Protein AF-A0A526TAQ4-F1 (afdb_monomer_lite)

Sequence (76 aa):
LWEGPLSESGRTQEDSPFGNGFSPPGTCISGIRLEIRKWTQASEQLIAGFDPTSLCYSLVERGNAAIITDFRQDGD

Secondary structure (DSSP, 8-state):
-PPPPPPTT-PPPPS-SS-TT--PPSS-------------HHHHGGGGGS-TTTEEEEEEGGGTEEEEEE--S---

Radius of gyration: 16.49 Å; chains: 1; bounding box: 41×32×36 Å

pLDDT: mean 76.16, std 17.65, range [45.38, 96.88]

Foldseek 3Di:
DDFDDDDPPPDDGDPDPDDPPDDDDPDDDDDDDDDDDDDDPVVVVCLVVEDPVQWDWDQPPPNNDIDIDRDDPDDD

Structure (mmCIF, N/CA/C/O backbone):
data_AF-A0A526TAQ4-F1
#
_entry.id   AF-A0A526TAQ4-F1
#
loop_
_atom_site.group_PDB
_atom_site.id
_atom_site.type_symbol
_atom_site.label_atom_id
_atom_site.label_alt_id
_atom_site.label_comp_id
_atom_site.label_asym_id
_atom_site.label_entity_id
_atom_site.label_seq_id
_atom_site.pdbx_PDB_ins_code
_atom_site.Cartn_x
_atom_site.Cartn_y
_atom_site.Cartn_z
_atom_site.occupancy
_atom_site.B_iso_or_equiv
_atom_site.auth_seq_id
_atom_site.auth_comp_id
_atom_site.auth_asym_id
_atom_site.auth_atom_id
_atom_site.pdbx_PDB_model_num
ATOM 1 N N . LEU A 1 1 ? 15.012 7.175 -15.880 1.00 51.50 1 LEU A N 1
ATOM 2 C CA . LEU A 1 1 ? 14.665 8.597 -15.698 1.00 51.50 1 LEU A CA 1
ATOM 3 C C . LEU A 1 1 ? 14.186 8.727 -14.258 1.00 51.50 1 LEU A C 1
ATOM 5 O O . LEU A 1 1 ? 13.316 7.956 -13.879 1.00 51.50 1 LEU A O 1
ATOM 9 N N . TRP A 1 2 ? 14.852 9.525 -13.424 1.00 52.66 2 TRP A N 1
ATOM 10 C CA . TRP A 1 2 ? 14.421 9.739 -12.038 1.00 52.66 2 TRP A CA 1
ATOM 11 C C . TRP A 1 2 ? 13.587 11.007 -11.998 1.00 52.66 2 TRP A C 1
ATOM 13 O O . TRP A 1 2 ? 14.120 12.076 -12.276 1.00 52.66 2 TRP A O 1
ATOM 23 N N . GLU A 1 3 ? 12.319 10.878 -11.627 1.00 57.97 3 GLU A N 1
ATOM 24 C CA . GLU A 1 3 ? 11.447 12.026 -11.411 1.00 57.97 3 GLU A CA 1
ATOM 25 C C . GLU A 1 3 ? 11.400 12.360 -9.920 1.00 57.97 3 GLU A C 1
ATOM 27 O O . GLU A 1 3 ? 11.142 11.498 -9.075 1.00 57.97 3 GLU A O 1
ATOM 32 N N . GLY A 1 4 ? 11.704 13.614 -9.590 1.00 56.09 4 GLY A N 1
ATOM 33 C CA . GLY A 1 4 ? 11.579 14.144 -8.234 1.00 56.09 4 GLY A CA 1
ATOM 34 C C . GLY A 1 4 ? 10.114 14.370 -7.831 1.00 56.09 4 GLY A C 1
ATOM 35 O O . GLY A 1 4 ? 9.218 14.299 -8.675 1.00 56.09 4 GLY A O 1
ATOM 36 N N . PRO A 1 5 ? 9.842 14.656 -6.545 1.00 52.34 5 PRO A N 1
ATOM 37 C CA . PRO A 1 5 ? 8.491 14.956 -6.078 1.00 52.34 5 PRO A CA 1
ATOM 38 C C . PRO A 1 5 ? 7.864 16.117 -6.866 1.00 52.34 5 PRO A C 1
ATOM 40 O O . PRO A 1 5 ? 8.539 17.086 -7.213 1.00 52.34 5 PRO A O 1
ATOM 43 N N . LEU A 1 6 ? 6.559 16.010 -7.135 1.00 55.16 6 LEU A N 1
ATOM 44 C CA . LEU A 1 6 ? 5.792 17.024 -7.864 1.00 55.16 6 LEU A CA 1
ATOM 45 C C . LEU A 1 6 ? 5.857 18.371 -7.133 1.00 55.16 6 LEU A C 1
ATOM 47 O O . LEU A 1 6 ? 5.652 18.432 -5.920 1.00 55.16 6 LEU A O 1
ATOM 51 N N . SER A 1 7 ? 6.120 19.454 -7.870 1.00 58.91 7 SER A N 1
ATOM 52 C CA . SER A 1 7 ? 6.160 20.791 -7.278 1.00 58.91 7 SER A CA 1
ATOM 53 C C . SER A 1 7 ? 4.748 21.232 -6.871 1.00 58.91 7 SER A C 1
ATOM 55 O O . SER A 1 7 ? 3.808 21.175 -7.662 1.00 58.91 7 SER A O 1
ATOM 57 N N . GLU A 1 8 ? 4.582 21.708 -5.635 1.00 56.53 8 GLU A N 1
ATOM 58 C CA . GLU A 1 8 ? 3.277 22.169 -5.126 1.00 56.53 8 GLU A CA 1
ATOM 59 C C . GLU A 1 8 ? 2.778 23.462 -5.804 1.00 56.53 8 GLU A C 1
ATOM 61 O O . GLU A 1 8 ? 1.634 23.867 -5.618 1.00 56.53 8 GLU A O 1
ATOM 66 N N . SER A 1 9 ? 3.624 24.132 -6.593 1.00 60.66 9 SER A N 1
ATOM 67 C CA . SER A 1 9 ? 3.394 25.494 -7.099 1.00 60.66 9 SER A CA 1
ATOM 68 C C . SER A 1 9 ? 3.330 25.604 -8.628 1.00 60.66 9 SER A C 1
ATOM 70 O O . SER A 1 9 ? 3.381 26.712 -9.160 1.00 60.66 9 SER A O 1
ATOM 72 N N . GLY A 1 10 ? 3.209 24.483 -9.351 1.00 53.72 10 GLY A N 1
ATOM 73 C CA . GLY A 1 10 ? 3.080 24.486 -10.817 1.00 53.72 10 GLY A CA 1
ATOM 74 C C . GLY A 1 10 ? 4.330 24.983 -11.553 1.00 53.72 10 GLY A C 1
ATOM 75 O O . GLY A 1 10 ? 4.258 25.330 -12.731 1.00 53.72 10 GLY A O 1
ATOM 76 N N . ARG A 1 11 ? 5.479 25.042 -10.869 1.00 53.62 11 ARG A N 1
ATOM 77 C CA . ARG A 1 11 ? 6.766 25.344 -11.497 1.00 53.62 11 ARG A CA 1
ATOM 78 C C . ARG A 1 11 ? 7.260 24.115 -12.247 1.00 53.62 11 ARG A C 1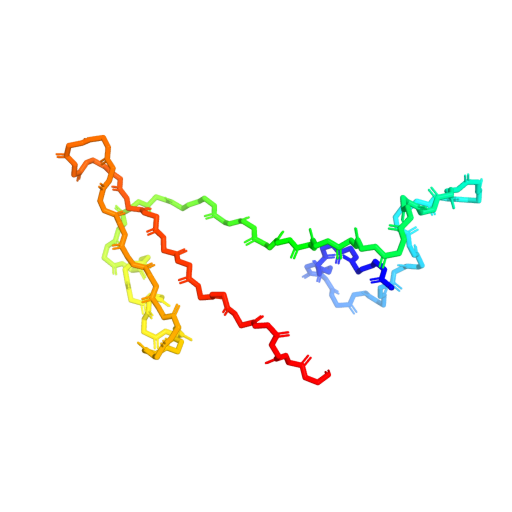
ATOM 80 O O . ARG A 1 11 ? 7.167 23.003 -11.721 1.00 53.62 11 ARG A O 1
ATOM 87 N N . THR A 1 12 ? 7.770 24.352 -13.454 1.00 55.28 12 THR A N 1
ATOM 88 C CA . THR A 1 12 ? 8.408 23.359 -14.320 1.00 55.28 12 THR A CA 1
ATOM 89 C C . THR A 1 12 ? 9.410 22.548 -13.507 1.00 55.28 12 THR A C 1
ATOM 91 O O . THR A 1 12 ? 10.215 23.125 -12.779 1.00 55.28 12 THR A O 1
ATOM 94 N N . GLN A 1 13 ? 9.298 21.226 -13.592 1.00 56.28 13 GLN A N 1
ATOM 95 C CA . GLN A 1 13 ? 10.171 20.272 -12.920 1.00 56.28 13 GLN A CA 1
ATOM 96 C C . GLN A 1 13 ? 11.628 20.612 -13.266 1.00 56.28 13 GLN A C 1
ATOM 98 O O . GLN A 1 13 ? 11.981 20.658 -14.442 1.00 56.28 13 GLN A O 1
ATOM 103 N N . GLU A 1 14 ? 12.436 20.955 -12.261 1.00 58.03 14 GLU A N 1
ATOM 104 C CA . GLU A 1 14 ? 13.873 21.139 -12.470 1.00 58.03 14 GLU A CA 1
ATOM 105 C C . GLU A 1 14 ? 14.503 19.784 -12.810 1.00 58.03 14 GLU A C 1
ATOM 107 O O . GLU A 1 14 ? 14.032 18.743 -12.337 1.00 58.03 14 GLU A O 1
ATOM 112 N N . ASP A 1 15 ? 15.547 19.805 -13.647 1.00 60.19 15 ASP A N 1
ATOM 113 C CA . ASP A 1 15 ? 16.335 18.616 -13.974 1.00 60.19 15 ASP A CA 1
ATOM 114 C C . ASP A 1 15 ? 16.738 17.873 -12.695 1.00 60.19 15 ASP A C 1
ATOM 116 O O . ASP A 1 15 ? 16.987 18.503 -11.668 1.00 60.19 15 ASP A O 1
ATOM 120 N N . SER A 1 16 ? 16.776 16.535 -12.794 1.00 59.53 16 SER A N 1
ATOM 121 C CA . SER A 1 16 ? 17.169 15.548 -11.773 1.00 59.53 16 SER A CA 1
ATOM 122 C C . SER A 1 16 ? 17.665 16.143 -10.441 1.00 59.53 16 SER A C 1
ATOM 124 O O . SER A 1 16 ? 18.693 16.823 -10.425 1.00 59.53 16 SER A O 1
ATOM 126 N N . PRO A 1 17 ? 17.077 15.762 -9.286 1.00 61.25 17 PRO A N 1
ATOM 127 C CA . PRO A 1 17 ? 17.497 16.284 -7.978 1.00 61.25 17 PRO A CA 1
ATOM 128 C C . PRO A 1 17 ? 18.957 15.945 -7.627 1.00 61.25 17 PRO A C 1
ATOM 130 O O . PRO A 1 17 ? 19.516 16.463 -6.660 1.00 61.25 17 PRO A O 1
ATOM 133 N N . PHE A 1 18 ? 19.579 15.055 -8.397 1.00 60.22 18 PHE A N 1
ATOM 134 C CA . PHE A 1 18 ? 20.987 14.729 -8.308 1.00 60.22 18 PHE A CA 1
ATOM 135 C C . PHE A 1 18 ? 21.769 15.564 -9.329 1.00 60.22 18 PHE A C 1
ATOM 137 O O . PHE A 1 18 ? 21.568 15.417 -10.534 1.00 60.22 18 PHE A O 1
ATOM 144 N N . GLY A 1 19 ? 22.658 16.433 -8.838 1.00 60.59 19 GLY A N 1
ATOM 145 C CA . GLY A 1 19 ? 23.508 17.285 -9.673 1.00 60.59 19 GLY A CA 1
ATOM 146 C C . GLY A 1 19 ? 24.541 16.519 -10.515 1.00 60.59 19 GLY A C 1
ATOM 147 O O . GLY A 1 19 ? 24.602 15.288 -10.524 1.00 60.59 19 GLY A O 1
ATOM 148 N N . ASN A 1 20 ? 25.403 17.269 -11.211 1.00 52.38 20 ASN A N 1
ATOM 149 C CA . ASN A 1 20 ? 26.444 16.712 -12.081 1.00 52.38 20 ASN A CA 1
ATOM 150 C C . ASN A 1 20 ? 27.395 15.783 -11.300 1.00 52.38 20 ASN A C 1
ATOM 152 O O . ASN A 1 20 ? 28.148 16.240 -10.443 1.00 52.38 20 ASN A O 1
ATOM 156 N N . GLY A 1 21 ? 27.367 14.482 -11.613 1.00 58.78 21 GLY A N 1
ATOM 157 C CA . GLY A 1 21 ? 28.192 13.449 -10.965 1.00 58.78 21 GLY A CA 1
ATOM 158 C C . GLY A 1 21 ? 27.415 12.237 -10.444 1.00 58.78 21 GLY A C 1
ATOM 159 O O . GLY A 1 21 ? 28.028 11.268 -9.995 1.00 58.78 21 GLY A O 1
ATOM 160 N N . PHE A 1 22 ? 26.082 12.251 -10.522 1.00 66.12 22 PHE A N 1
ATOM 161 C CA . PHE A 1 22 ? 25.277 11.083 -10.182 1.00 66.12 22 PHE A CA 1
ATOM 162 C C . PHE A 1 22 ? 25.496 9.955 -11.195 1.00 66.12 22 PHE A C 1
ATOM 164 O O . PHE A 1 22 ? 25.061 10.032 -12.341 1.00 66.12 22 PHE A O 1
ATOM 171 N N . SER A 1 23 ? 26.175 8.895 -10.761 1.00 63.06 23 SER A N 1
ATOM 172 C CA . SER A 1 23 ? 26.151 7.615 -11.464 1.00 63.06 23 SER A CA 1
ATOM 173 C C . SER A 1 23 ? 24.908 6.869 -10.992 1.00 63.06 23 SER A C 1
ATOM 175 O O . SER A 1 23 ? 24.894 6.433 -9.836 1.00 63.06 23 SER A O 1
ATOM 177 N N . PRO A 1 24 ? 23.851 6.751 -11.815 1.00 62.41 24 PRO A N 1
ATOM 178 C CA . PRO A 1 24 ? 22.682 5.994 -11.412 1.00 62.41 24 PRO A CA 1
ATOM 179 C C . PRO A 1 24 ? 23.114 4.565 -11.053 1.00 62.41 24 PRO A C 1
ATOM 181 O O . PRO A 1 24 ? 23.950 3.991 -11.761 1.00 62.41 24 PRO A O 1
ATOM 184 N N . PRO A 1 25 ? 22.588 3.984 -9.958 1.00 58.84 25 PRO A N 1
ATOM 185 C CA . PRO A 1 25 ? 22.798 2.568 -9.683 1.00 58.84 25 PRO A CA 1
ATOM 186 C C . PRO A 1 25 ? 22.390 1.756 -10.924 1.00 58.84 25 PRO A C 1
ATOM 188 O O . PRO A 1 25 ? 21.498 2.173 -11.662 1.00 58.84 25 PRO A O 1
ATOM 191 N N . GLY A 1 26 ? 23.104 0.656 -11.202 1.00 64.69 26 GLY A N 1
ATOM 192 C CA . GLY A 1 26 ? 22.957 -0.130 -12.437 1.00 64.69 26 GLY A CA 1
ATOM 193 C C . GLY A 1 26 ? 21.506 -0.502 -12.787 1.00 64.69 26 GLY A C 1
ATOM 194 O O . GLY A 1 26 ? 20.621 -0.404 -11.949 1.00 64.69 26 GLY A O 1
ATOM 195 N N . THR A 1 27 ? 21.297 -0.961 -14.026 1.00 61.41 27 THR A N 1
ATOM 196 C CA . THR A 1 27 ? 20.078 -1.033 -14.876 1.00 61.41 27 THR A CA 1
ATOM 197 C C . THR A 1 27 ? 18.683 -1.249 -14.254 1.00 61.41 27 THR A C 1
ATOM 199 O O . THR A 1 27 ? 17.697 -1.019 -14.947 1.00 61.41 27 THR A O 1
ATOM 202 N N . CYS A 1 28 ? 18.531 -1.647 -12.992 1.00 54.44 28 CYS A N 1
ATOM 203 C CA . CYS A 1 28 ? 17.229 -1.770 -12.343 1.00 54.44 28 CYS A CA 1
ATOM 204 C C . CYS A 1 28 ? 17.111 -0.806 -11.159 1.00 54.44 28 CYS A C 1
ATOM 206 O O . CYS A 1 28 ? 17.675 -1.022 -10.088 1.00 54.44 28 CYS A O 1
ATOM 208 N N . ILE A 1 29 ? 16.335 0.254 -11.364 1.00 60.12 29 ILE A N 1
ATOM 209 C CA . ILE A 1 29 ? 15.920 1.175 -10.314 1.00 60.12 29 ILE A CA 1
ATOM 210 C C . ILE A 1 29 ? 14.408 1.036 -10.174 1.00 60.12 29 ILE A C 1
ATOM 212 O O . ILE A 1 29 ? 13.668 1.429 -11.070 1.00 60.12 29 ILE A O 1
ATOM 216 N N . SER A 1 30 ? 13.959 0.476 -9.052 1.00 63.44 30 SER A N 1
ATOM 217 C CA . SER A 1 30 ? 12.544 0.438 -8.680 1.00 63.44 30 SER A CA 1
ATOM 218 C C . SER A 1 30 ? 12.254 1.610 -7.747 1.00 63.44 30 SER A C 1
ATOM 220 O O . SER A 1 30 ? 12.661 1.596 -6.586 1.00 63.44 30 SER A O 1
ATOM 222 N N . GLY A 1 31 ? 11.578 2.639 -8.255 1.00 71.19 31 GLY A N 1
ATOM 223 C CA . GLY A 1 31 ? 11.055 3.734 -7.439 1.00 71.19 31 GLY A CA 1
ATOM 224 C C . GLY A 1 31 ? 9.665 3.391 -6.910 1.00 71.19 31 GLY A C 1
ATOM 225 O O . GLY A 1 31 ? 8.847 2.847 -7.645 1.00 71.19 31 GLY A O 1
ATOM 226 N N . ILE A 1 32 ? 9.385 3.718 -5.648 1.00 76.12 32 ILE A N 1
ATOM 227 C CA . ILE A 1 32 ? 8.028 3.663 -5.088 1.00 76.12 32 ILE A CA 1
ATOM 228 C C . ILE A 1 32 ? 7.667 5.021 -4.490 1.00 76.12 32 ILE A C 1
ATOM 230 O O . ILE A 1 32 ? 8.527 5.718 -3.948 1.00 76.12 32 ILE A O 1
ATOM 234 N N . ARG A 1 33 ? 6.385 5.389 -4.554 1.00 82.69 33 ARG A N 1
ATOM 235 C CA . ARG A 1 33 ? 5.836 6.525 -3.809 1.00 82.69 33 ARG A CA 1
ATOM 236 C C . ARG A 1 33 ? 5.223 6.003 -2.516 1.00 82.69 33 ARG A C 1
ATOM 238 O O . ARG A 1 33 ? 4.333 5.162 -2.558 1.00 82.69 33 ARG A O 1
ATOM 245 N N . LEU A 1 34 ? 5.686 6.517 -1.381 1.00 87.62 34 LEU A N 1
ATOM 246 C CA . LEU A 1 34 ? 5.136 6.192 -0.067 1.00 87.62 34 LEU A CA 1
ATOM 247 C C . LEU A 1 34 ? 4.441 7.418 0.521 1.00 87.62 34 LEU A C 1
ATOM 249 O O . LEU A 1 34 ? 5.032 8.492 0.602 1.00 87.62 3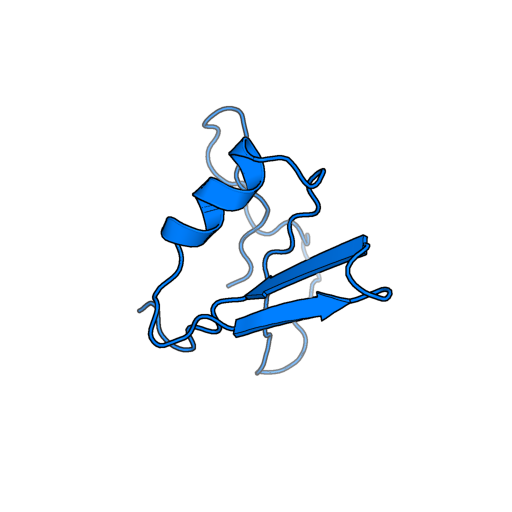4 LEU A O 1
ATOM 253 N N . GLU A 1 35 ? 3.207 7.238 0.984 1.00 91.06 35 GLU A N 1
ATOM 254 C CA . GLU A 1 35 ? 2.467 8.258 1.723 1.00 91.06 35 GLU A CA 1
ATOM 255 C C . GLU A 1 35 ? 2.044 7.724 3.088 1.00 91.06 35 GLU A C 1
ATOM 257 O O . GLU A 1 35 ? 1.383 6.693 3.186 1.00 91.06 35 GLU A O 1
ATOM 262 N N . ILE A 1 36 ? 2.394 8.451 4.151 1.00 93.69 36 ILE A N 1
ATOM 263 C CA . ILE A 1 36 ? 1.971 8.137 5.518 1.00 93.69 36 ILE A CA 1
ATOM 264 C C . ILE A 1 36 ? 0.880 9.127 5.909 1.00 93.69 36 ILE A C 1
ATOM 266 O O . ILE A 1 36 ? 1.097 10.339 5.932 1.00 93.69 36 ILE A O 1
ATOM 270 N N . ARG A 1 37 ? -0.309 8.613 6.223 1.00 94.06 37 ARG A N 1
ATOM 271 C CA . ARG A 1 37 ? -1.484 9.417 6.573 1.00 94.06 37 ARG A CA 1
ATOM 272 C C . ARG A 1 37 ? -2.053 8.954 7.908 1.00 94.06 37 ARG A C 1
ATOM 274 O O . ARG A 1 37 ? -1.921 7.794 8.285 1.00 94.06 37 ARG A O 1
ATOM 281 N N . LYS A 1 38 ? -2.735 9.856 8.621 1.00 96.38 38 LYS A N 1
ATOM 282 C CA . LYS A 1 38 ? -3.566 9.453 9.765 1.00 96.38 38 LYS A CA 1
ATOM 283 C C . LYS A 1 38 ? -4.701 8.560 9.264 1.00 96.38 38 LYS A C 1
ATOM 285 O O . LYS A 1 38 ? -5.328 8.882 8.249 1.00 96.38 38 LYS A O 1
ATOM 290 N N . TRP A 1 39 ? -4.990 7.485 9.992 1.00 95.12 39 TRP A N 1
ATOM 291 C CA . TRP A 1 39 ? -6.105 6.605 9.665 1.00 95.12 39 TRP A CA 1
ATOM 292 C C . TRP A 1 39 ? -7.419 7.278 10.059 1.00 95.12 39 TRP A C 1
ATOM 294 O O . TRP A 1 39 ? -7.771 7.385 11.230 1.00 95.12 39 TRP A O 1
ATOM 304 N N . THR A 1 40 ? -8.111 7.807 9.057 1.00 96.88 40 THR A N 1
ATOM 305 C CA . THR A 1 40 ? -9.423 8.438 9.202 1.00 96.88 40 THR A CA 1
ATOM 306 C C . THR A 1 40 ? -10.356 7.886 8.138 1.00 96.88 40 THR A C 1
ATOM 308 O O . THR A 1 40 ? -9.893 7.352 7.130 1.00 96.88 40 THR A O 1
ATOM 311 N N . GLN A 1 41 ? -11.663 8.078 8.313 1.00 95.88 41 GLN A N 1
ATOM 312 C CA . GLN A 1 41 ? -12.644 7.686 7.302 1.00 95.88 41 GLN A CA 1
ATOM 313 C C . GLN A 1 41 ? -12.381 8.357 5.944 1.00 95.88 41 GLN A C 1
ATOM 315 O O . GLN A 1 41 ? -12.571 7.730 4.910 1.00 95.88 41 GLN A O 1
ATOM 320 N N . ALA A 1 42 ? -11.905 9.607 5.932 1.00 95.31 42 ALA A N 1
ATOM 321 C CA . ALA A 1 42 ? -11.554 10.302 4.696 1.00 95.31 42 ALA A CA 1
ATOM 322 C C . ALA A 1 42 ? -10.340 9.663 3.999 1.00 95.31 42 ALA A C 1
ATOM 324 O O . ALA A 1 42 ? -10.338 9.526 2.780 1.00 95.31 42 ALA A O 1
ATOM 325 N N . SER A 1 43 ? -9.329 9.240 4.766 1.00 93.94 43 SER A N 1
ATOM 326 C CA . SER A 1 43 ? -8.152 8.544 4.232 1.00 93.94 43 SER A CA 1
ATOM 327 C C . SER A 1 43 ? -8.514 7.174 3.648 1.00 93.94 43 SER A C 1
ATOM 329 O O . SER A 1 43 ? -7.969 6.796 2.620 1.00 93.94 43 SER A O 1
ATOM 331 N N . GLU A 1 44 ? -9.449 6.452 4.269 1.00 94.31 44 GLU A N 1
ATOM 332 C CA . GLU A 1 44 ? -9.943 5.157 3.772 1.00 94.31 44 GLU A CA 1
ATOM 333 C C . GLU A 1 44 ? -10.602 5.253 2.394 1.00 94.31 44 GLU A C 1
ATOM 335 O O . GLU A 1 44 ? -10.394 4.388 1.550 1.00 94.31 44 GLU A O 1
ATOM 340 N N . GLN A 1 45 ? -11.336 6.334 2.115 1.00 95.38 45 GLN A N 1
ATOM 341 C CA . GLN A 1 45 ? -11.970 6.515 0.802 1.00 95.38 45 GLN A CA 1
ATOM 342 C C . GLN A 1 45 ? -10.957 6.609 -0.348 1.00 95.38 45 GLN A C 1
ATOM 344 O O . GLN A 1 45 ? -11.310 6.351 -1.494 1.00 95.38 45 GLN A O 1
ATOM 349 N N . LEU A 1 46 ? -9.691 6.933 -0.062 1.00 92.69 46 LEU A N 1
ATOM 350 C CA . LEU A 1 46 ? -8.634 6.987 -1.076 1.00 92.69 46 LEU A CA 1
ATOM 351 C C . LEU A 1 46 ? -8.297 5.603 -1.645 1.00 92.69 46 LEU A C 1
ATOM 353 O O . LEU A 1 46 ? -7.804 5.520 -2.766 1.00 92.69 46 LEU A O 1
ATOM 357 N N . ILE A 1 47 ? -8.600 4.525 -0.913 1.00 93.56 47 ILE A N 1
ATOM 358 C CA . ILE A 1 47 ? -8.376 3.144 -1.366 1.00 93.56 47 ILE A CA 1
ATOM 359 C C . ILE A 1 47 ? -9.204 2.848 -2.622 1.00 93.56 47 ILE A C 1
ATOM 361 O O . ILE A 1 47 ? -8.759 2.098 -3.483 1.00 93.56 47 ILE A O 1
ATOM 365 N N . ALA A 1 48 ? -10.364 3.494 -2.786 1.00 92.81 48 ALA A N 1
ATOM 366 C CA . ALA A 1 48 ? -11.195 3.348 -3.980 1.00 92.81 48 ALA A CA 1
ATOM 367 C C . ALA A 1 48 ? -10.509 3.834 -5.273 1.00 92.81 48 ALA A C 1
ATOM 369 O O . ALA A 1 48 ? -10.990 3.531 -6.361 1.00 92.81 48 ALA A O 1
ATOM 370 N N . GLY A 1 49 ? -9.408 4.589 -5.168 1.00 89.69 49 GLY A N 1
ATOM 371 C CA . GLY A 1 49 ? -8.594 4.998 -6.313 1.00 89.69 49 GLY A CA 1
ATOM 372 C C . GLY A 1 49 ? -7.607 3.935 -6.811 1.00 89.69 49 GLY A C 1
ATOM 373 O O . GLY A 1 49 ? -7.027 4.128 -7.874 1.00 89.69 49 GLY A O 1
ATOM 374 N N . PHE A 1 50 ? -7.403 2.844 -6.065 1.00 90.50 50 PHE A N 1
ATOM 375 C CA . PHE A 1 50 ? -6.494 1.755 -6.433 1.00 90.50 50 PHE A CA 1
ATOM 376 C C . PHE A 1 50 ? -7.191 0.776 -7.385 1.00 90.50 50 PHE A C 1
ATOM 378 O O . PHE A 1 50 ? -8.395 0.536 -7.272 1.00 90.50 50 PHE A O 1
ATOM 385 N N . ASP A 1 51 ? -6.430 0.169 -8.297 1.00 89.19 51 ASP A N 1
ATOM 386 C CA . ASP A 1 51 ? -6.956 -0.883 -9.168 1.00 89.19 51 ASP A CA 1
ATOM 387 C C . ASP A 1 51 ? -7.255 -2.154 -8.345 1.00 89.19 51 ASP A C 1
ATOM 389 O O . ASP A 1 51 ? -6.331 -2.729 -7.758 1.00 89.19 51 ASP A O 1
ATOM 393 N N . PRO A 1 52 ? -8.507 -2.654 -8.324 1.00 90.06 52 PRO A N 1
ATOM 394 C CA . PRO A 1 52 ? -8.876 -3.835 -7.545 1.00 90.06 52 PRO A CA 1
ATOM 395 C C . PRO A 1 52 ? -8.084 -5.105 -7.883 1.00 90.06 52 PRO A C 1
ATOM 397 O O . PRO A 1 52 ? -7.978 -5.992 -7.039 1.00 90.06 52 PRO A O 1
ATOM 400 N N . THR A 1 53 ? -7.550 -5.224 -9.100 1.00 89.94 53 THR A N 1
ATOM 401 C CA . THR A 1 53 ? -6.808 -6.412 -9.556 1.00 89.94 53 THR A CA 1
ATOM 402 C C . THR A 1 53 ? -5.386 -6.487 -9.006 1.00 89.94 53 THR A C 1
ATOM 404 O O . THR A 1 53 ? -4.836 -7.581 -8.893 1.00 89.94 53 THR A O 1
ATOM 407 N N . SER A 1 54 ? -4.804 -5.344 -8.638 1.00 88.81 54 SER A N 1
ATOM 408 C CA . SER A 1 54 ? -3.442 -5.237 -8.087 1.00 88.81 54 SER A CA 1
ATOM 409 C C . SER A 1 54 ? -3.414 -4.759 -6.633 1.00 88.81 54 SER A C 1
ATOM 411 O O . SER A 1 54 ? -2.345 -4.702 -6.023 1.00 88.81 54 SER A O 1
ATOM 413 N N . LEU A 1 55 ? -4.583 -4.435 -6.073 1.00 92.19 55 LEU A N 1
ATOM 414 C CA . LEU A 1 55 ? -4.746 -3.977 -4.704 1.00 92.19 55 LEU A CA 1
ATOM 415 C C . LEU A 1 55 ? -4.328 -5.058 -3.702 1.00 92.19 55 LEU A C 1
ATOM 417 O O . LEU A 1 55 ? -4.950 -6.114 -3.585 1.00 92.19 55 LEU A O 1
ATOM 421 N N . CYS A 1 56 ? -3.340 -4.719 -2.882 1.00 93.62 56 CYS A N 1
ATOM 422 C CA . CYS A 1 56 ? -2.992 -5.448 -1.674 1.00 93.62 56 CYS A CA 1
ATOM 423 C C . CYS A 1 56 ? -3.331 -4.590 -0.453 1.00 93.62 56 CYS A C 1
ATOM 425 O O . CYS A 1 56 ? -2.876 -3.451 -0.336 1.00 93.62 56 CYS A O 1
ATOM 427 N N . TYR A 1 57 ? -4.099 -5.157 0.478 1.00 94.88 57 TYR A N 1
ATOM 428 C CA . TYR A 1 57 ? -4.485 -4.516 1.733 1.00 94.88 57 TYR A CA 1
ATOM 429 C C . TYR A 1 57 ? -4.040 -5.384 2.909 1.00 94.88 57 TYR A C 1
ATOM 431 O O . TYR A 1 57 ? -4.425 -6.551 3.004 1.00 94.88 57 TYR A O 1
ATOM 439 N N . SER A 1 58 ? -3.250 -4.821 3.821 1.00 95.94 58 SER A N 1
ATOM 440 C CA . SER A 1 58 ? -2.760 -5.537 4.999 1.00 95.94 58 SER A CA 1
ATOM 441 C C . SER A 1 58 ? -2.977 -4.733 6.271 1.00 95.94 58 SER A C 1
ATOM 443 O O . SER A 1 58 ? -2.577 -3.573 6.361 1.00 95.94 58 SER A O 1
ATOM 445 N N . LEU A 1 59 ? -3.578 -5.371 7.273 1.00 96.81 59 LEU A N 1
ATOM 446 C CA . LEU A 1 59 ? -3.647 -4.848 8.632 1.0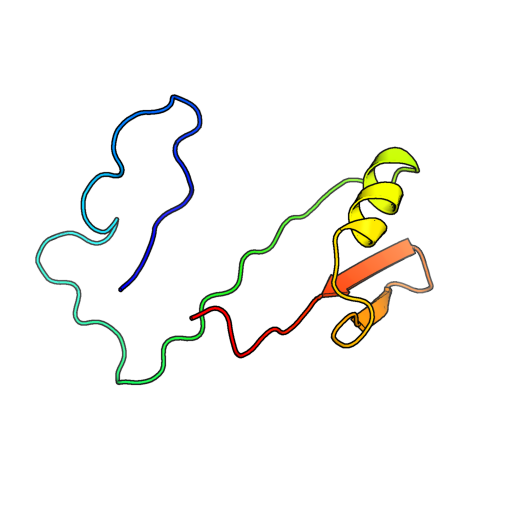0 96.81 59 LEU A CA 1
ATOM 447 C C . LEU A 1 59 ? -2.374 -5.224 9.384 1.00 96.81 59 LEU A C 1
ATOM 449 O O . LEU A 1 59 ? -2.006 -6.396 9.461 1.00 96.81 59 LEU A O 1
ATOM 453 N N . VAL A 1 60 ? -1.731 -4.232 9.986 1.00 95.12 60 VAL A N 1
ATOM 454 C CA . VAL A 1 60 ? -0.507 -4.400 10.776 1.00 95.12 60 VAL A CA 1
ATOM 455 C C . VAL A 1 60 ? -0.729 -3.906 12.202 1.00 95.12 60 VAL A C 1
ATOM 457 O O . VAL A 1 60 ? -1.778 -3.344 12.525 1.00 95.12 60 VAL A O 1
ATOM 460 N N . GLU A 1 61 ? 0.231 -4.170 13.090 1.00 95.12 61 GLU A N 1
ATOM 461 C CA . GLU A 1 61 ? 0.160 -3.748 14.497 1.00 95.12 61 GLU A CA 1
ATOM 462 C C . GLU A 1 61 ? -1.166 -4.136 15.175 1.00 95.12 61 GLU A C 1
ATOM 464 O O . GLU A 1 61 ? -1.798 -3.334 15.858 1.00 95.12 61 GLU A O 1
ATOM 469 N N . ARG A 1 62 ? -1.620 -5.379 14.949 1.00 94.56 62 ARG A N 1
ATOM 470 C CA . ARG A 1 62 ? -2.889 -5.924 15.480 1.00 94.56 62 ARG A CA 1
ATOM 471 C C . ARG A 1 62 ? -4.129 -5.109 15.080 1.00 94.56 62 ARG A C 1
ATOM 473 O O . ARG A 1 62 ? -5.099 -5.063 15.830 1.00 94.56 62 ARG A O 1
ATOM 480 N N . GLY A 1 63 ? -4.101 -4.493 13.898 1.00 94.31 63 GLY A N 1
ATOM 481 C CA . GLY A 1 63 ? -5.203 -3.684 13.373 1.00 94.31 63 GLY A CA 1
ATOM 482 C C . GLY A 1 63 ? -5.113 -2.199 13.722 1.00 94.31 63 GLY A C 1
ATOM 483 O O . GLY A 1 63 ? -6.059 -1.470 13.450 1.00 94.31 63 GLY A O 1
ATOM 484 N N . ASN A 1 64 ? -3.994 -1.734 14.290 1.00 94.62 64 ASN A N 1
ATOM 485 C CA . ASN A 1 64 ? -3.782 -0.313 14.589 1.00 94.62 64 ASN A CA 1
ATOM 486 C C . ASN A 1 64 ? -3.300 0.501 13.380 1.00 94.62 64 ASN A C 1
ATOM 488 O O . ASN A 1 64 ? -3.353 1.731 13.410 1.00 94.62 64 ASN A O 1
ATOM 492 N N . ALA A 1 65 ? -2.821 -0.161 12.325 1.00 95.88 65 ALA A N 1
ATOM 493 C CA . ALA A 1 65 ? -2.480 0.481 11.062 1.00 95.88 65 ALA A CA 1
ATOM 494 C C . ALA A 1 65 ? -2.815 -0.423 9.869 1.00 95.88 65 ALA A C 1
ATOM 496 O O . ALA A 1 65 ? -2.938 -1.643 10.007 1.00 95.88 65 ALA A O 1
ATOM 497 N N . ALA A 1 66 ? -2.936 0.191 8.695 1.00 96.38 66 ALA A N 1
ATOM 498 C CA . ALA A 1 66 ? -3.112 -0.493 7.425 1.00 96.38 66 ALA A CA 1
ATOM 499 C C . ALA A 1 66 ? -2.023 -0.058 6.438 1.00 96.38 66 ALA A C 1
ATOM 501 O O . ALA A 1 66 ? -1.642 1.113 6.398 1.00 96.38 66 ALA A O 1
ATOM 502 N N . ILE A 1 67 ? -1.535 -1.010 5.647 1.00 95.44 67 ILE A N 1
ATOM 503 C CA . ILE A 1 67 ? -0.650 -0.775 4.505 1.00 95.44 67 ILE A CA 1
ATOM 504 C C . ILE A 1 67 ? -1.428 -1.166 3.253 1.00 95.44 67 ILE A C 1
ATOM 506 O O . ILE A 1 67 ? -1.961 -2.274 3.172 1.00 95.44 67 ILE A O 1
ATOM 510 N N . ILE A 1 68 ? -1.491 -0.242 2.297 1.00 95.19 68 ILE A N 1
ATOM 511 C CA . ILE A 1 68 ? -2.215 -0.397 1.039 1.00 95.19 68 ILE A CA 1
ATOM 512 C C . ILE A 1 68 ? -1.241 -0.134 -0.107 1.00 95.19 68 ILE A C 1
ATOM 514 O O . ILE A 1 68 ? -0.530 0.872 -0.084 1.00 95.19 68 ILE A O 1
ATOM 518 N N . THR A 1 69 ? -1.193 -1.039 -1.083 1.00 92.25 69 THR A N 1
ATOM 519 C CA . THR A 1 69 ? -0.312 -0.935 -2.257 1.00 92.25 69 THR A CA 1
ATOM 520 C C . THR A 1 69 ? -1.020 -1.438 -3.512 1.00 92.25 69 THR A C 1
ATOM 522 O O . THR A 1 69 ? -1.687 -2.468 -3.443 1.00 92.25 69 THR A O 1
ATOM 525 N N . ASP A 1 70 ? -0.8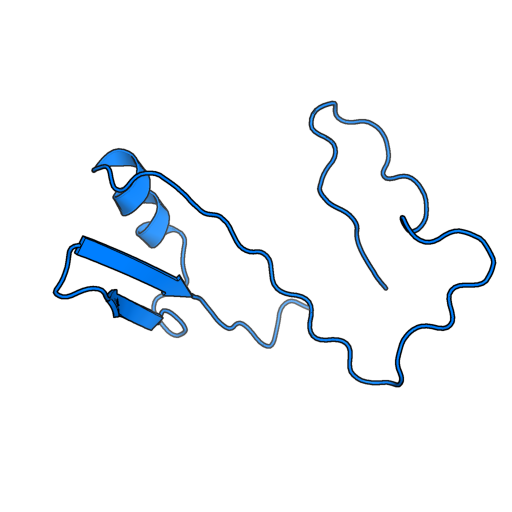01 -0.798 -4.657 1.00 86.75 70 ASP A N 1
ATOM 526 C CA . ASP A 1 70 ? -1.073 -1.319 -6.002 1.00 86.75 70 ASP A CA 1
ATOM 527 C C . ASP A 1 70 ? 0.242 -1.439 -6.782 1.00 86.75 70 ASP A C 1
ATOM 529 O O . ASP A 1 70 ? 0.776 -0.476 -7.333 1.00 86.75 70 ASP A O 1
ATOM 533 N N . PHE A 1 71 ? 0.810 -2.643 -6.843 1.00 73.94 71 PHE A N 1
ATOM 534 C CA . PHE A 1 71 ? 2.008 -2.862 -7.655 1.00 73.94 71 PHE A CA 1
ATO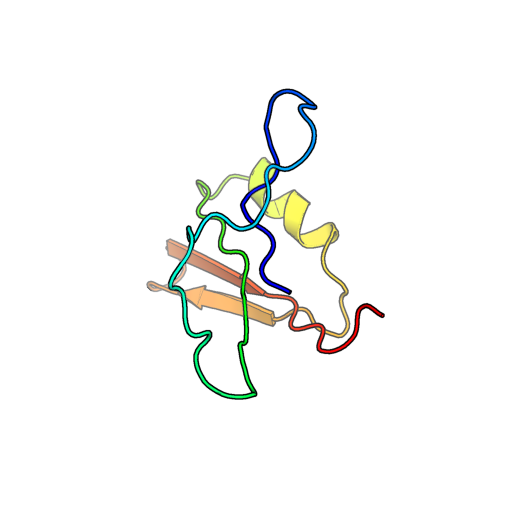M 535 C C . PHE A 1 71 ? 1.616 -3.014 -9.121 1.00 73.94 71 PHE A C 1
ATOM 537 O O . PHE A 1 71 ? 1.416 -4.122 -9.616 1.00 73.94 71 PHE A O 1
ATOM 544 N N . ARG A 1 72 ? 1.524 -1.887 -9.824 1.00 67.94 72 ARG A N 1
ATOM 545 C CA . ARG A 1 72 ? 1.446 -1.880 -11.285 1.00 67.94 72 ARG A CA 1
ATOM 546 C C . ARG A 1 72 ? 2.870 -1.938 -11.829 1.00 67.94 72 ARG A C 1
ATOM 548 O O . ARG A 1 72 ? 3.641 -1.004 -11.629 1.00 67.94 72 ARG A O 1
ATOM 555 N N . GLN A 1 73 ? 3.228 -3.047 -12.474 1.00 57.81 73 GLN A N 1
ATOM 556 C CA . GLN A 1 73 ? 4.490 -3.126 -13.221 1.00 57.81 73 GLN A CA 1
ATOM 557 C C . GLN A 1 73 ? 4.434 -2.284 -14.505 1.00 57.81 73 GLN A C 1
ATOM 559 O O . GLN A 1 73 ? 5.479 -1.905 -15.028 1.00 57.81 73 GLN A O 1
ATOM 564 N N . ASP A 1 74 ? 3.223 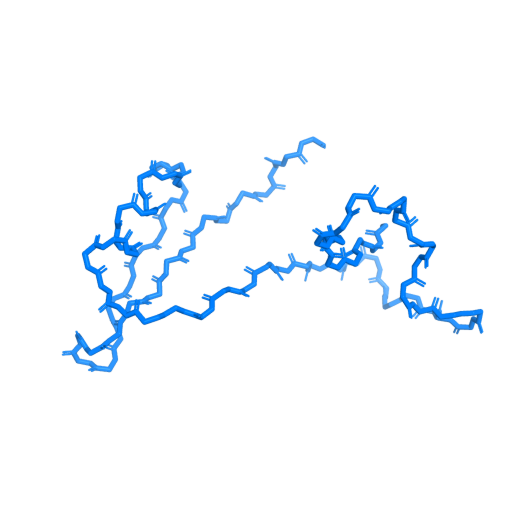-1.922 -14.939 1.00 57.34 74 ASP A N 1
ATOM 565 C CA . ASP A 1 74 ? 2.976 -1.367 -16.258 1.00 57.34 74 ASP A CA 1
ATOM 566 C C . ASP A 1 74 ? 2.126 -0.092 -16.116 1.00 57.34 74 ASP A C 1
ATOM 568 O O . ASP A 1 74 ? 0.917 -0.110 -15.863 1.00 57.34 74 ASP A O 1
ATOM 572 N N . GLY A 1 75 ? 2.782 1.049 -16.237 1.00 53.41 75 GLY A N 1
ATOM 573 C CA . GLY A 1 75 ? 2.182 2.243 -16.809 1.00 53.41 75 GLY A CA 1
ATOM 574 C C . GLY A 1 75 ? 3.164 2.663 -17.883 1.00 53.41 75 GLY A C 1
ATOM 575 O O . GLY A 1 75 ? 4.301 2.940 -17.516 1.00 53.41 75 GLY A O 1
ATOM 576 N N . ASP A 1 76 ? 2.756 2.563 -19.149 1.00 45.38 76 ASP A N 1
ATOM 577 C CA . ASP A 1 76 ? 3.576 2.830 -20.345 1.00 45.38 76 ASP A CA 1
ATOM 578 C C . ASP A 1 76 ? 4.676 3.895 -20.165 1.00 45.38 76 ASP A C 1
ATOM 580 O O . ASP A 1 76 ? 4.376 4.987 -19.620 1.00 45.38 76 ASP A O 1
#